Protein AF-A0A261RSI8-F1 (afdb_monomer_lite)

Sequence (101 aa):
MHPPPAFACVVAAVDYAPPADAGVRRYKDGRLADGRALAALMAQAWREAGLAEAGALLTSVPASRRGLRQRGFCPPAELARRLARELGLPFAPWALRRLRE

Radius of gyration: 14.43 Å; chains: 1; bounding box: 37×39×33 Å

Foldseek 3Di:
DDPDDPDDDDFDLDPCDPPVVVLVVVLLVPPVVSLLVVLVSVLVSVVVVVDDCVVDEFEFDDDDPVSCVVPVDDSRLSSRVNNCVSNVHHYDHPPDDDPDD

Organism: NCBI:txid1395607

Structure (mmCIF, N/CA/C/O backbone):
data_AF-A0A261RSI8-F1
#
_entry.id   AF-A0A261RSI8-F1
#
loop_
_atom_site.group_PDB
_atom_site.id
_atom_site.type_symbol
_atom_site.label_atom_id
_atom_site.label_alt_id
_atom_site.label_comp_id
_atom_site.label_asym_id
_atom_site.label_entity_id
_atom_site.label_seq_id
_atom_site.pdbx_PDB_ins_code
_atom_site.Cartn_x
_atom_site.Cartn_y
_atom_site.Cartn_z
_atom_site.occupancy
_atom_site.B_iso_or_equiv
_atom_site.auth_seq_id
_atom_site.auth_comp_id
_atom_site.auth_asym_id
_atom_site.auth_atom_id
_atom_site.pdbx_PDB_model_num
ATOM 1 N N . MET A 1 1 ? -6.041 -29.151 6.904 1.00 69.69 1 MET A N 1
ATOM 2 C CA . MET A 1 1 ? -6.830 -27.900 6.906 1.00 69.69 1 MET A CA 1
ATOM 3 C C . MET A 1 1 ? -5.853 -26.751 7.103 1.00 69.69 1 MET A C 1
ATOM 5 O O . MET A 1 1 ? -5.066 -26.828 8.036 1.00 69.69 1 MET A O 1
ATOM 9 N N . HIS A 1 2 ? -5.796 -25.775 6.193 1.00 78.06 2 HIS A N 1
ATOM 10 C CA . HIS A 1 2 ? -4.940 -24.601 6.400 1.00 78.06 2 HIS A CA 1
ATOM 11 C C . HIS A 1 2 ? -5.545 -23.732 7.514 1.00 78.06 2 HIS A C 1
ATOM 13 O O . HIS A 1 2 ? -6.772 -23.613 7.557 1.00 78.06 2 HIS A O 1
ATOM 19 N N . PRO A 1 3 ? -4.732 -23.153 8.416 1.00 85.19 3 PRO A N 1
ATOM 20 C CA . PRO A 1 3 ? -5.244 -22.190 9.381 1.00 85.19 3 PRO A CA 1
ATOM 21 C C . PRO A 1 3 ? -5.878 -21.001 8.642 1.00 85.19 3 PRO A C 1
ATOM 23 O O . PRO A 1 3 ? -5.437 -20.674 7.533 1.00 85.19 3 PRO A O 1
ATOM 26 N N . PRO A 1 4 ? -6.903 -20.357 9.229 1.00 84.88 4 PRO A N 1
ATOM 27 C CA . PRO A 1 4 ? -7.491 -19.168 8.633 1.00 84.88 4 PRO A CA 1
ATOM 28 C C . PRO A 1 4 ? -6.417 -18.082 8.465 1.00 84.88 4 PRO A C 1
ATOM 30 O O . PRO A 1 4 ? -5.479 -18.006 9.269 1.00 84.88 4 PRO A O 1
ATOM 33 N N . PRO A 1 5 ? -6.513 -17.251 7.415 1.00 87.88 5 PRO A N 1
ATOM 34 C CA . PRO A 1 5 ? -5.560 -16.176 7.205 1.00 87.88 5 PRO A CA 1
ATOM 35 C C . PRO A 1 5 ? -5.579 -15.192 8.380 1.00 87.88 5 PRO A C 1
ATOM 37 O O . PRO A 1 5 ? -6.617 -14.927 8.977 1.00 87.88 5 PRO A O 1
ATOM 40 N N . ALA A 1 6 ? -4.426 -14.591 8.676 1.00 88.75 6 ALA A N 1
ATOM 41 C CA . ALA A 1 6 ? -4.285 -13.571 9.720 1.00 88.75 6 ALA A CA 1
ATOM 42 C C . ALA A 1 6 ? -4.856 -12.188 9.319 1.00 88.75 6 ALA A C 1
ATOM 44 O O . ALA A 1 6 ? -4.489 -11.174 9.907 1.00 88.75 6 ALA A O 1
ATOM 45 N N . PHE A 1 7 ? -5.705 -12.129 8.290 1.00 90.31 7 PHE A N 1
ATOM 46 C CA . PHE A 1 7 ? -6.332 -10.914 7.774 1.00 90.31 7 PHE A CA 1
ATOM 47 C C . PHE A 1 7 ? -7.829 -11.149 7.553 1.00 90.31 7 PHE A C 1
ATOM 49 O O . PHE A 1 7 ? -8.245 -12.264 7.247 1.00 90.31 7 PHE A O 1
ATOM 56 N N . ALA A 1 8 ? -8.630 -10.089 7.680 1.00 90.44 8 ALA A N 1
ATOM 57 C CA . ALA A 1 8 ? -10.081 -10.157 7.491 1.00 90.44 8 ALA A CA 1
ATOM 58 C C . ALA A 1 8 ? -10.503 -10.022 6.018 1.00 90.44 8 ALA A C 1
ATOM 60 O O . ALA A 1 8 ? -11.465 -10.650 5.589 1.00 90.44 8 ALA A O 1
ATOM 61 N N . CYS A 1 9 ? -9.785 -9.211 5.237 1.00 91.69 9 CYS A N 1
ATOM 62 C CA . CYS A 1 9 ? -10.064 -8.996 3.820 1.00 91.69 9 CYS A CA 1
ATOM 63 C C . CYS A 1 9 ? -8.798 -8.603 3.049 1.00 91.69 9 CYS A C 1
ATOM 65 O O . CYS A 1 9 ? -7.764 -8.276 3.639 1.00 91.69 9 CYS A O 1
ATOM 67 N N . VAL A 1 10 ? -8.898 -8.635 1.720 1.00 93.94 10 VAL A N 1
ATOM 68 C CA . VAL A 1 10 ? -7.892 -8.116 0.792 1.00 93.94 10 VAL A CA 1
ATOM 69 C C . VAL A 1 10 ? -8.592 -7.156 -0.157 1.00 93.94 10 VAL A C 1
ATOM 71 O O . VAL A 1 10 ? -9.601 -7.514 -0.756 1.00 93.94 10 VAL A O 1
ATOM 74 N N . VAL A 1 11 ? -8.027 -5.962 -0.314 1.00 95.25 11 VAL A N 1
ATOM 75 C CA . VAL A 1 11 ? -8.453 -4.983 -1.317 1.00 95.25 11 VAL A CA 1
ATOM 76 C C . VAL A 1 11 ? -7.326 -4.841 -2.332 1.00 95.25 11 VAL A C 1
ATOM 78 O O . VAL A 1 11 ? -6.202 -4.481 -1.976 1.00 95.25 11 VAL A O 1
ATOM 81 N N . ALA A 1 12 ? -7.616 -5.158 -3.592 1.00 95.31 12 ALA A N 1
ATOM 82 C CA . ALA A 1 12 ? -6.692 -4.970 -4.701 1.00 95.31 12 ALA A CA 1
ATOM 83 C C . ALA A 1 12 ? -7.043 -3.672 -5.433 1.00 95.31 12 ALA A C 1
ATOM 85 O O . ALA A 1 12 ? -8.180 -3.479 -5.842 1.00 95.31 12 ALA A O 1
ATOM 86 N N . ALA A 1 13 ? -6.061 -2.787 -5.600 1.00 94.75 13 ALA A N 1
ATOM 87 C CA . ALA A 1 13 ? -6.258 -1.528 -6.320 1.00 94.75 13 ALA A CA 1
ATOM 88 C C . ALA A 1 13 ? -6.358 -1.716 -7.840 1.00 94.75 13 ALA A C 1
ATOM 90 O O . ALA A 1 13 ? -6.967 -0.911 -8.534 1.00 94.75 13 ALA A O 1
ATOM 91 N N . VAL A 1 14 ? -5.684 -2.748 -8.349 1.00 92.06 14 VAL A N 1
ATOM 92 C CA . VAL A 1 14 ? -5.570 -3.089 -9.767 1.00 92.06 14 VAL A CA 1
ATOM 93 C C . VAL A 1 14 ? -5.339 -4.588 -9.897 1.00 92.06 14 VAL A C 1
ATOM 95 O O . VAL A 1 14 ? -4.716 -5.199 -9.019 1.00 92.06 14 VAL A O 1
ATOM 98 N N . ASP A 1 15 ? -5.752 -5.158 -11.023 1.00 94.38 15 ASP A N 1
ATOM 99 C CA . ASP A 1 15 ? -5.303 -6.486 -11.424 1.00 94.38 15 ASP A CA 1
ATOM 100 C C . ASP A 1 15 ? -3.804 -6.467 -11.733 1.00 94.38 15 ASP A C 1
ATOM 102 O O . ASP A 1 15 ? -3.276 -5.522 -12.327 1.00 94.38 15 ASP A O 1
ATOM 106 N N . TYR A 1 16 ? -3.091 -7.529 -11.352 1.00 91.62 16 TYR A N 1
ATOM 107 C CA . TYR A 1 16 ? -1.670 -7.674 -11.672 1.00 91.62 16 TYR A CA 1
ATOM 108 C C . TYR A 1 16 ? -1.474 -8.177 -13.111 1.00 91.62 16 TYR A C 1
ATOM 110 O O . TYR A 1 16 ? -0.929 -9.253 -13.352 1.00 91.62 16 TYR A O 1
ATOM 118 N N . ALA A 1 17 ? -1.956 -7.385 -14.064 1.00 93.38 17 ALA A N 1
ATOM 119 C CA . ALA A 1 17 ? -1.949 -7.655 -15.494 1.00 93.38 17 ALA A CA 1
ATOM 120 C C . ALA A 1 17 ? -1.606 -6.375 -16.283 1.00 93.38 17 ALA A C 1
ATOM 122 O O . ALA A 1 17 ? -1.622 -5.278 -15.708 1.00 93.38 17 ALA A O 1
ATOM 123 N N . PRO A 1 18 ? -1.285 -6.476 -17.585 1.00 91.56 18 PRO A N 1
ATOM 124 C CA . PRO A 1 18 ? -1.050 -5.301 -18.415 1.00 91.56 18 PRO A CA 1
ATOM 125 C C . PRO A 1 18 ? -2.254 -4.344 -18.430 1.00 91.56 18 PRO A C 1
ATOM 127 O O . PRO A 1 18 ? -3.383 -4.809 -18.576 1.00 91.56 18 PRO A O 1
ATOM 130 N N . PRO A 1 19 ? -2.041 -3.015 -18.314 1.00 89.19 19 PRO A N 1
ATOM 131 C CA . PRO A 1 19 ? -0.750 -2.315 -18.215 1.00 89.19 19 PRO A CA 1
ATOM 132 C C . PRO A 1 19 ? -0.254 -2.063 -16.772 1.00 89.19 19 PRO A C 1
ATOM 134 O O . PRO A 1 19 ? 0.802 -1.449 -16.579 1.00 89.19 19 PRO A O 1
ATOM 137 N N . ALA A 1 20 ? -1.010 -2.472 -15.750 1.00 90.19 20 ALA A N 1
ATOM 138 C CA . ALA A 1 20 ? -0.723 -2.166 -14.347 1.00 90.19 20 ALA A CA 1
ATOM 139 C C . ALA A 1 20 ? 0.543 -2.867 -13.827 1.00 90.19 20 ALA A C 1
ATOM 141 O O . ALA A 1 20 ? 1.316 -2.281 -13.059 1.00 90.19 20 ALA A O 1
ATOM 142 N N . ASP A 1 21 ? 0.807 -4.090 -14.288 1.00 92.88 21 ASP A N 1
ATOM 143 C CA . ASP A 1 21 ? 2.003 -4.859 -13.939 1.00 92.88 21 ASP A CA 1
ATOM 144 C C . ASP A 1 21 ? 3.303 -4.096 -14.262 1.00 92.88 21 ASP A C 1
ATOM 146 O O . ASP A 1 21 ? 4.225 -4.062 -13.440 1.00 92.88 21 ASP A O 1
ATOM 150 N N . ALA A 1 22 ? 3.356 -3.411 -15.408 1.00 90.56 22 ALA A N 1
ATOM 151 C CA . ALA A 1 22 ? 4.488 -2.594 -15.828 1.00 90.56 22 ALA A CA 1
ATOM 152 C C . ALA A 1 22 ? 4.705 -1.391 -14.898 1.00 90.56 22 ALA A C 1
ATOM 154 O O . ALA A 1 22 ? 5.846 -1.083 -14.553 1.00 90.56 22 ALA A O 1
ATOM 155 N N . GLY A 1 23 ? 3.628 -0.738 -14.449 1.00 89.25 23 GLY A N 1
ATOM 156 C CA . GLY A 1 23 ? 3.700 0.347 -13.464 1.00 89.25 23 GLY A CA 1
ATOM 157 C C . GLY A 1 23 ? 4.257 -0.127 -12.121 1.00 89.25 23 GLY A C 1
ATOM 158 O O . GLY A 1 23 ? 5.171 0.486 -11.567 1.00 89.25 23 GLY A O 1
ATOM 159 N N . VAL A 1 24 ? 3.786 -1.279 -11.632 1.00 90.06 24 VAL A N 1
ATOM 160 C CA . VAL A 1 24 ? 4.301 -1.878 -10.391 1.00 90.06 24 VAL A CA 1
ATOM 161 C C . VAL A 1 24 ? 5.773 -2.282 -10.527 1.00 90.06 24 VAL A C 1
ATOM 163 O O . VAL A 1 24 ? 6.539 -2.109 -9.577 1.00 90.06 24 VAL A O 1
ATOM 166 N N . ARG A 1 25 ? 6.194 -2.808 -11.685 1.00 88.88 25 ARG A N 1
ATOM 167 C CA . ARG A 1 25 ? 7.605 -3.145 -11.951 1.00 88.88 25 ARG A CA 1
ATOM 168 C C . ARG A 1 25 ? 8.493 -1.902 -11.927 1.00 88.88 25 ARG A C 1
ATOM 170 O O . ARG A 1 25 ? 9.409 -1.850 -11.114 1.00 88.88 25 ARG A O 1
ATOM 177 N N . ARG A 1 26 ? 8.159 -0.861 -12.700 1.00 88.12 26 ARG A N 1
ATOM 178 C CA . ARG A 1 26 ? 8.926 0.401 -12.720 1.00 88.12 26 ARG A CA 1
ATOM 179 C C . ARG A 1 26 ? 9.057 1.033 -11.337 1.00 88.12 26 ARG A C 1
ATOM 181 O O . ARG A 1 26 ? 10.133 1.514 -10.979 1.00 88.12 26 ARG A O 1
ATOM 188 N N . TYR A 1 27 ? 7.989 0.995 -10.540 1.00 87.75 27 TYR A N 1
ATOM 189 C CA . TYR A 1 27 ? 8.034 1.462 -9.158 1.00 87.75 27 TYR A CA 1
ATOM 190 C C . TYR A 1 27 ? 9.055 0.678 -8.318 1.00 87.75 27 TYR A C 1
ATOM 192 O O . TYR A 1 27 ? 9.885 1.276 -7.628 1.00 87.75 27 TYR A O 1
ATOM 200 N N . LYS A 1 28 ? 9.035 -0.660 -8.404 1.00 83.62 28 LYS A N 1
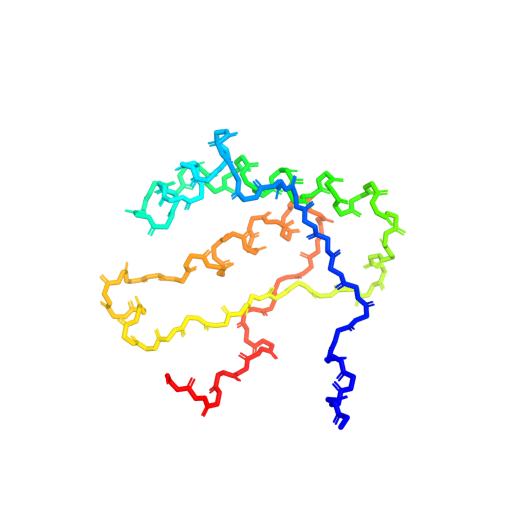ATOM 201 C CA . LYS A 1 28 ? 9.994 -1.532 -7.703 1.00 83.62 28 LYS A CA 1
ATOM 202 C C . LYS A 1 28 ? 11.439 -1.315 -8.166 1.00 83.62 28 LYS A C 1
ATOM 204 O O . LYS A 1 28 ? 12.342 -1.457 -7.340 1.00 83.62 28 LYS A O 1
ATOM 209 N N . ASP A 1 29 ? 11.635 -0.905 -9.417 1.00 84.50 29 ASP A N 1
ATOM 210 C CA . ASP A 1 29 ? 12.941 -0.578 -10.006 1.00 84.50 29 ASP A CA 1
ATOM 211 C C . ASP A 1 29 ? 13.452 0.826 -9.626 1.00 84.50 29 ASP A C 1
ATOM 213 O O . ASP A 1 29 ? 14.533 1.236 -10.044 1.00 84.50 29 ASP A O 1
ATOM 217 N N . GLY A 1 30 ? 12.708 1.575 -8.803 1.00 75.88 30 GLY A N 1
ATOM 218 C CA . GLY A 1 30 ? 13.153 2.855 -8.245 1.00 75.88 30 GLY A CA 1
ATOM 219 C C . GLY A 1 30 ? 12.584 4.095 -8.932 1.00 75.88 30 GLY A C 1
ATOM 220 O O . GLY A 1 30 ? 12.975 5.212 -8.590 1.00 75.88 30 GLY A O 1
ATOM 221 N N . ARG A 1 31 ? 11.616 3.955 -9.850 1.00 78.31 31 ARG A N 1
ATOM 222 C CA . ARG A 1 31 ? 10.829 5.095 -10.358 1.00 78.31 31 ARG A CA 1
ATOM 223 C C . ARG A 1 31 ? 9.794 5.522 -9.313 1.00 78.31 31 ARG A C 1
ATOM 225 O O . ARG A 1 31 ? 8.600 5.299 -9.461 1.00 78.31 31 ARG A O 1
ATOM 232 N N . LEU A 1 32 ? 10.256 6.153 -8.232 1.00 67.94 32 LEU A N 1
ATOM 233 C CA . L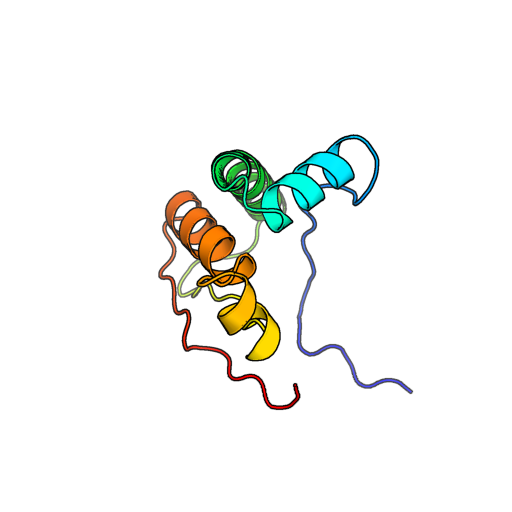EU A 1 32 ? 9.421 6.526 -7.079 1.00 67.94 32 LEU A CA 1
ATOM 234 C C . LEU A 1 32 ? 8.265 7.479 -7.419 1.00 67.94 32 LEU A C 1
ATOM 236 O O . LEU A 1 32 ? 7.276 7.510 -6.686 1.00 67.94 32 LEU A O 1
ATOM 240 N N . ALA A 1 33 ? 8.366 8.221 -8.527 1.00 73.44 33 ALA A N 1
ATOM 241 C CA . ALA A 1 33 ? 7.274 9.040 -9.051 1.00 73.44 33 ALA A CA 1
ATOM 242 C C . ALA A 1 33 ? 6.006 8.207 -9.336 1.00 73.44 33 ALA A C 1
ATOM 244 O O . ALA A 1 33 ? 4.902 8.665 -9.035 1.00 73.44 33 ALA A O 1
ATOM 245 N N . ASP A 1 34 ? 6.163 6.951 -9.776 1.00 75.38 34 ASP A N 1
ATOM 246 C CA . ASP A 1 34 ? 5.053 6.020 -10.041 1.00 75.38 34 ASP A CA 1
ATOM 247 C C . ASP A 1 34 ? 4.322 5.615 -8.744 1.00 75.38 34 ASP A C 1
ATOM 249 O O . ASP A 1 34 ? 3.156 5.218 -8.766 1.00 75.38 34 ASP A O 1
ATOM 253 N N . GLY A 1 35 ? 4.961 5.795 -7.581 1.00 84.06 35 GLY A N 1
ATOM 254 C CA . GLY A 1 35 ? 4.363 5.514 -6.277 1.00 84.06 35 GLY A CA 1
ATOM 255 C C . GLY A 1 35 ? 3.180 6.420 -5.931 1.00 84.06 35 GLY A C 1
ATOM 256 O O . GLY A 1 35 ? 2.331 6.022 -5.139 1.00 84.06 35 GLY A O 1
ATOM 257 N N . ARG A 1 36 ? 3.084 7.624 -6.521 1.00 89.00 36 ARG A N 1
ATOM 258 C CA . ARG A 1 36 ? 1.927 8.512 -6.311 1.00 89.00 36 ARG A CA 1
ATOM 259 C C . ARG A 1 36 ? 0.669 7.953 -6.972 1.00 89.00 36 ARG A C 1
ATOM 261 O O . ARG A 1 36 ? -0.367 7.892 -6.324 1.00 89.00 36 ARG A O 1
ATOM 268 N N . ALA A 1 37 ? 0.773 7.533 -8.232 1.00 90.94 37 ALA A N 1
ATOM 269 C CA . ALA A 1 37 ? -0.357 6.973 -8.969 1.00 90.94 37 ALA A CA 1
ATOM 270 C C . ALA A 1 37 ? -0.849 5.669 -8.323 1.00 90.94 37 ALA A C 1
ATOM 272 O O . ALA A 1 37 ? -2.044 5.504 -8.103 1.00 90.94 37 ALA A O 1
ATOM 273 N N . LEU A 1 38 ? 0.078 4.787 -7.931 1.00 92.75 38 LEU A N 1
ATOM 274 C CA . LEU A 1 38 ? -0.262 3.553 -7.219 1.00 92.75 38 LEU A CA 1
ATOM 275 C C . LEU A 1 38 ? -0.964 3.832 -5.881 1.00 92.75 38 LEU A C 1
ATOM 277 O O . LEU A 1 38 ? -1.973 3.199 -5.589 1.00 92.75 38 LEU A O 1
ATOM 281 N N . ALA A 1 39 ? -0.477 4.793 -5.088 1.00 94.50 39 ALA A N 1
ATOM 282 C CA . ALA A 1 39 ? -1.119 5.158 -3.824 1.00 94.50 39 ALA A CA 1
ATOM 283 C C . ALA A 1 39 ? -2.530 5.733 -4.029 1.00 94.50 39 ALA A C 1
ATOM 285 O O . ALA A 1 39 ? -3.431 5.390 -3.271 1.00 94.50 39 ALA A O 1
ATOM 286 N N . ALA A 1 40 ? -2.735 6.558 -5.061 1.00 94.25 40 ALA A N 1
ATOM 287 C CA . ALA A 1 40 ? -4.052 7.104 -5.383 1.00 94.25 40 ALA A CA 1
ATOM 288 C C . ALA A 1 40 ? -5.056 5.998 -5.755 1.00 94.25 40 ALA A C 1
ATOM 290 O O . ALA A 1 40 ? -6.164 5.981 -5.226 1.00 94.25 40 ALA A O 1
ATOM 291 N N . LEU A 1 41 ? -4.643 5.031 -6.585 1.00 95.12 41 LEU A N 1
ATOM 292 C CA . LEU A 1 41 ? -5.469 3.868 -6.935 1.00 95.12 41 LEU A CA 1
ATOM 293 C C . LEU A 1 41 ? -5.811 3.023 -5.699 1.00 95.12 41 LEU A C 1
ATOM 295 O O . LEU A 1 41 ? -6.953 2.612 -5.522 1.00 95.12 41 LEU A O 1
ATOM 299 N N . MET A 1 42 ? -4.840 2.800 -4.807 1.00 96.06 42 MET A N 1
ATOM 300 C CA . MET A 1 42 ? -5.082 2.093 -3.543 1.00 96.06 42 MET A CA 1
ATOM 301 C C . MET A 1 42 ? -6.058 2.842 -2.634 1.00 96.06 42 MET A C 1
ATOM 303 O O . MET A 1 42 ? -6.923 2.214 -2.032 1.00 96.06 42 MET A O 1
ATOM 307 N N . ALA A 1 43 ? -5.940 4.168 -2.541 1.00 95.81 43 ALA A N 1
ATOM 308 C CA . ALA A 1 43 ? -6.838 4.986 -1.733 1.00 95.81 43 ALA A CA 1
ATOM 309 C C . ALA A 1 43 ? -8.270 4.961 -2.280 1.00 95.81 43 ALA A C 1
ATOM 311 O O . ALA A 1 43 ? -9.222 4.880 -1.509 1.00 95.81 43 ALA A O 1
ATOM 312 N N . GLN A 1 44 ? -8.424 5.005 -3.605 1.00 96.31 44 GLN A N 1
ATOM 313 C CA . GLN A 1 44 ? -9.725 4.880 -4.253 1.00 96.31 44 GLN A CA 1
ATOM 314 C C . GLN A 1 44 ? -10.362 3.517 -3.958 1.00 96.31 44 GLN A C 1
ATOM 316 O O . GLN A 1 44 ? -11.463 3.477 -3.417 1.00 96.31 44 GLN A O 1
ATOM 321 N N . ALA A 1 45 ? -9.647 2.418 -4.212 1.00 96.75 45 ALA A N 1
ATOM 322 C CA . ALA A 1 45 ? -10.163 1.070 -3.971 1.00 96.75 45 ALA A CA 1
ATOM 323 C C . ALA A 1 45 ? -10.519 0.827 -2.492 1.00 96.75 45 ALA A C 1
ATOM 325 O O . ALA A 1 45 ? -11.510 0.172 -2.183 1.00 96.75 45 ALA A O 1
ATOM 326 N N . TRP A 1 46 ? -9.736 1.382 -1.561 1.00 95.44 46 TRP A N 1
ATOM 327 C CA . TRP A 1 46 ? -10.030 1.309 -0.129 1.00 95.44 46 TRP A CA 1
ATOM 328 C C . TRP A 1 46 ? -11.338 2.024 0.240 1.00 95.44 46 TRP A C 1
ATOM 330 O O . TRP A 1 46 ? -12.158 1.469 0.971 1.00 95.44 46 TRP A O 1
ATOM 340 N N . ARG A 1 47 ? -11.563 3.228 -0.305 1.00 94.19 47 ARG A N 1
ATOM 341 C CA . ARG A 1 47 ? -12.808 3.984 -0.100 1.00 94.19 47 ARG A CA 1
ATOM 342 C C . ARG A 1 47 ? -14.014 3.279 -0.712 1.00 94.19 47 ARG A C 1
ATOM 344 O O . ARG A 1 47 ? -15.058 3.212 -0.074 1.00 94.19 47 ARG A O 1
ATOM 351 N N . GLU A 1 48 ? -13.863 2.729 -1.915 1.00 95.81 48 GLU A N 1
ATOM 352 C CA . GLU A 1 48 ? -14.913 1.961 -2.600 1.00 95.81 48 GLU A CA 1
ATOM 353 C C . GLU A 1 48 ? -15.284 0.682 -1.841 1.00 95.81 48 GLU A C 1
ATOM 355 O O . GLU A 1 48 ? -16.451 0.301 -1.809 1.00 95.81 48 GLU A O 1
ATOM 360 N N . ALA A 1 49 ? -14.318 0.055 -1.162 1.00 95.12 49 ALA A N 1
ATOM 361 C CA . ALA A 1 49 ? -14.572 -1.086 -0.288 1.00 95.12 49 ALA A CA 1
ATOM 362 C C . ALA A 1 49 ? -15.360 -0.720 0.989 1.00 95.12 49 ALA A C 1
ATOM 364 O O . ALA A 1 49 ? -15.827 -1.621 1.685 1.00 95.12 49 ALA A O 1
ATOM 365 N N . GLY A 1 50 ? -15.508 0.572 1.314 1.00 92.44 50 GLY A N 1
ATOM 366 C CA . GLY A 1 50 ? -16.315 1.046 2.442 1.00 92.44 50 GLY A CA 1
ATOM 367 C C . GLY A 1 50 ? -15.791 0.615 3.815 1.00 92.44 50 GLY A C 1
ATOM 368 O O . GLY A 1 50 ? -16.572 0.439 4.750 1.00 92.44 50 GLY A O 1
ATOM 369 N N . LEU A 1 51 ? -14.480 0.397 3.943 1.00 87.19 51 LEU A N 1
ATOM 370 C CA . LEU A 1 51 ? -13.870 -0.089 5.180 1.00 87.19 51 LEU A CA 1
ATOM 371 C C . LEU A 1 51 ? -13.737 1.042 6.209 1.00 87.19 51 LEU A C 1
ATOM 373 O O . LEU A 1 51 ? -13.355 2.163 5.881 1.00 87.19 51 LEU A O 1
ATOM 377 N N . ALA A 1 52 ? -14.048 0.743 7.472 1.00 81.50 52 ALA A N 1
ATOM 378 C CA . ALA A 1 52 ? -13.984 1.726 8.547 1.00 81.50 52 ALA A CA 1
ATOM 379 C C . ALA A 1 52 ? -12.533 2.133 8.861 1.00 81.50 52 ALA A C 1
ATOM 381 O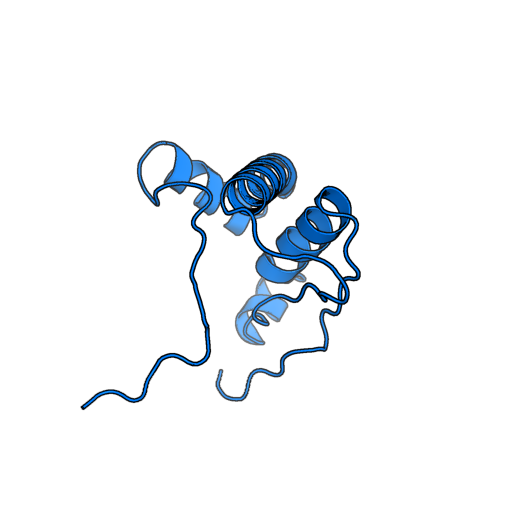 O . ALA A 1 52 ? -11.668 1.290 9.096 1.00 81.50 52 ALA A O 1
ATOM 382 N N . GLU A 1 53 ? -12.289 3.442 8.918 1.00 83.69 53 GLU A N 1
ATOM 383 C CA . GLU A 1 53 ? -10.965 4.037 9.158 1.00 83.69 53 GLU A CA 1
ATOM 384 C C . GLU A 1 53 ? -10.784 4.564 10.592 1.00 83.69 53 GLU A C 1
ATOM 386 O O . GLU A 1 53 ? -9.674 4.905 11.003 1.00 83.69 53 GLU A O 1
ATOM 391 N N . ALA A 1 54 ? -11.863 4.635 11.377 1.00 87.88 54 ALA A N 1
ATOM 392 C CA . ALA A 1 54 ? -11.827 5.188 12.727 1.00 87.88 54 ALA A CA 1
ATOM 393 C C . ALA A 1 54 ? -10.894 4.370 13.637 1.00 87.88 54 ALA A C 1
ATOM 395 O O . ALA A 1 54 ? -11.114 3.184 13.875 1.00 87.88 54 ALA A O 1
ATOM 396 N N . GLY A 1 55 ? -9.839 5.015 14.143 1.00 88.56 55 GLY A N 1
ATOM 397 C CA . GLY A 1 55 ? -8.817 4.361 14.968 1.00 88.56 55 GLY A CA 1
ATOM 398 C C . GLY A 1 55 ? -7.876 3.430 14.194 1.00 88.56 55 GLY A C 1
ATOM 399 O O . GLY A 1 55 ? -7.109 2.695 14.817 1.00 88.56 55 GLY A O 1
ATOM 400 N N . ALA A 1 56 ? -7.911 3.446 12.858 1.00 92.56 56 ALA A N 1
ATOM 401 C CA . ALA A 1 56 ? -7.030 2.633 12.034 1.00 92.56 56 ALA A CA 1
ATOM 402 C C . ALA A 1 56 ? -5.602 3.202 11.986 1.00 92.56 56 ALA A C 1
ATOM 404 O O . ALA A 1 56 ? -5.368 4.411 12.036 1.00 92.56 56 ALA A O 1
ATOM 405 N N . LEU A 1 57 ? -4.635 2.297 11.845 1.00 93.88 57 LEU A N 1
ATOM 406 C CA . LEU A 1 57 ? -3.220 2.601 11.675 1.00 93.88 57 LEU A CA 1
ATOM 407 C C . LEU A 1 57 ? -2.716 1.905 10.418 1.00 93.88 57 LEU A C 1
ATOM 409 O O . LEU A 1 57 ? -2.923 0.704 10.242 1.00 93.88 57 LEU A O 1
ATOM 413 N N . LEU A 1 58 ? -2.006 2.641 9.568 1.00 95.50 58 LEU A N 1
ATOM 414 C CA . LEU A 1 58 ? -1.434 2.083 8.354 1.00 95.50 58 LEU A CA 1
ATOM 415 C C . LEU A 1 58 ? 0.010 1.631 8.602 1.00 95.50 58 LEU A C 1
ATOM 417 O O . LEU A 1 58 ? 0.821 2.345 9.197 1.00 95.50 58 LEU A O 1
ATOM 421 N N . THR A 1 59 ? 0.355 0.441 8.116 1.00 95.56 59 THR A N 1
ATOM 422 C CA . THR A 1 59 ? 1.725 -0.083 8.137 1.00 95.56 59 THR A CA 1
ATOM 423 C C . 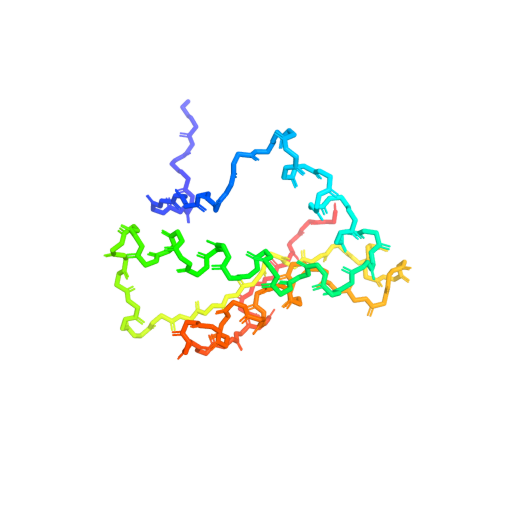THR A 1 59 ? 2.078 -0.767 6.815 1.00 95.56 59 THR A C 1
ATOM 425 O O . THR A 1 59 ? 1.250 -0.882 5.914 1.00 95.56 59 THR A O 1
ATOM 428 N N . SER A 1 60 ? 3.327 -1.202 6.673 1.00 94.50 60 SER A N 1
ATOM 429 C CA . SER A 1 60 ? 3.824 -1.897 5.486 1.00 94.50 60 SER A CA 1
ATOM 430 C C . SER A 1 60 ? 4.484 -3.208 5.865 1.00 94.50 60 SER A C 1
ATOM 432 O O . SER A 1 60 ? 5.156 -3.284 6.893 1.00 94.50 60 SER A O 1
ATOM 434 N N . VAL A 1 61 ? 4.406 -4.204 4.984 1.00 91.81 61 VAL A N 1
ATOM 435 C CA . VAL A 1 61 ? 5.224 -5.410 5.128 1.00 91.81 61 VAL A CA 1
ATOM 436 C C . VAL A 1 61 ? 6.710 -5.020 5.039 1.00 91.81 61 VAL A C 1
ATOM 438 O O . VAL A 1 61 ? 7.135 -4.480 4.013 1.00 91.81 61 VAL A O 1
ATOM 441 N N . PRO A 1 62 ? 7.521 -5.283 6.081 1.00 89.88 62 PRO A N 1
ATOM 442 C CA . PRO A 1 62 ? 8.922 -4.874 6.111 1.00 89.88 62 PRO A CA 1
ATOM 443 C C . PRO A 1 62 ? 9.727 -5.591 5.022 1.00 89.88 62 PRO A C 1
ATOM 445 O O . PRO A 1 62 ? 9.625 -6.811 4.876 1.00 89.88 62 PRO A O 1
ATOM 448 N N . ALA A 1 63 ? 10.558 -4.868 4.266 1.00 87.62 63 ALA A N 1
ATOM 449 C CA . ALA A 1 63 ? 11.483 -5.473 3.303 1.00 87.62 63 ALA A CA 1
ATOM 450 C C . ALA A 1 63 ? 12.539 -6.360 3.998 1.00 87.62 63 ALA A C 1
ATOM 452 O O . ALA A 1 63 ? 12.813 -6.198 5.186 1.00 87.62 63 ALA A O 1
ATOM 453 N N . SER A 1 64 ? 13.130 -7.308 3.262 1.00 87.12 64 SER A N 1
ATOM 454 C CA . SER A 1 64 ? 14.266 -8.097 3.764 1.00 87.12 64 SER A CA 1
ATOM 455 C C . SER A 1 64 ? 15.508 -7.223 3.935 1.00 87.12 64 SER A C 1
ATOM 457 O O . SER A 1 64 ? 15.677 -6.222 3.226 1.00 87.12 64 SER A O 1
ATOM 459 N N . ARG A 1 65 ? 16.426 -7.619 4.824 1.00 85.06 65 ARG A N 1
ATOM 460 C CA . ARG A 1 65 ? 17.693 -6.897 5.044 1.00 85.06 65 ARG A CA 1
ATOM 461 C C . ARG A 1 65 ? 18.499 -6.792 3.759 1.00 85.06 65 ARG A C 1
ATOM 463 O O . ARG A 1 65 ? 19.028 -5.729 3.447 1.00 85.06 65 ARG A O 1
ATOM 470 N N . ARG A 1 66 ? 18.550 -7.876 2.978 1.00 85.56 66 ARG A N 1
ATOM 471 C CA . ARG A 1 66 ? 19.199 -7.888 1.659 1.00 85.56 66 ARG A CA 1
ATOM 472 C C . ARG A 1 66 ? 18.590 -6.834 0.734 1.00 85.56 66 ARG A C 1
ATOM 474 O O . ARG A 1 66 ? 19.328 -6.074 0.115 1.00 85.56 66 ARG A O 1
ATOM 481 N N . GLY A 1 67 ? 17.260 -6.766 0.672 1.00 83.12 67 GLY A N 1
ATOM 482 C CA . GLY A 1 67 ? 16.549 -5.798 -0.159 1.00 83.12 67 GLY A CA 1
ATOM 483 C C . GLY A 1 67 ? 16.782 -4.348 0.270 1.00 83.12 67 GLY A C 1
ATOM 484 O O . GLY A 1 67 ? 16.962 -3.488 -0.588 1.00 83.12 67 GLY A O 1
ATOM 485 N N . LEU A 1 68 ? 16.825 -4.086 1.580 1.00 84.06 68 LEU A N 1
ATOM 486 C CA . LEU A 1 68 ? 17.148 -2.767 2.129 1.00 84.06 68 LEU A CA 1
ATOM 487 C C . LEU A 1 68 ? 18.580 -2.347 1.785 1.00 84.06 68 LEU A C 1
ATOM 489 O O . LEU A 1 68 ? 18.782 -1.230 1.326 1.00 84.06 68 LEU A O 1
ATOM 493 N N . ARG A 1 69 ? 19.564 -3.244 1.935 1.00 85.94 69 ARG A N 1
ATOM 494 C CA . ARG A 1 69 ? 20.971 -2.950 1.603 1.00 85.94 69 ARG A CA 1
ATOM 495 C C . ARG A 1 69 ? 21.188 -2.663 0.118 1.00 85.94 69 ARG A C 1
ATOM 497 O O . ARG A 1 69 ? 22.018 -1.832 -0.212 1.00 85.94 69 ARG A O 1
ATOM 504 N N . GLN A 1 70 ? 20.462 -3.351 -0.763 1.00 83.19 70 GLN A N 1
ATOM 505 C CA . GLN A 1 70 ? 20.591 -3.166 -2.212 1.00 83.19 70 GLN A CA 1
ATOM 506 C C . GLN A 1 70 ? 19.985 -1.850 -2.702 1.00 83.19 70 GLN A C 1
ATOM 508 O O . GLN A 1 70 ? 20.526 -1.237 -3.613 1.00 83.19 70 GLN A O 1
ATOM 513 N N . ARG A 1 71 ? 18.845 -1.439 -2.133 1.00 80.69 71 ARG A N 1
ATOM 514 C CA . ARG A 1 71 ? 18.074 -0.290 -2.635 1.00 80.69 71 ARG A CA 1
ATOM 515 C C . ARG A 1 71 ? 18.213 0.970 -1.787 1.00 80.69 71 ARG A C 1
ATOM 517 O O . ARG A 1 71 ? 17.880 2.042 -2.267 1.00 80.69 71 ARG A O 1
ATOM 524 N N . GLY A 1 72 ? 18.634 0.859 -0.528 1.00 82.06 72 GLY A N 1
ATOM 525 C CA . GLY A 1 72 ? 18.663 1.969 0.432 1.00 82.06 72 GLY A CA 1
ATOM 526 C C . GLY A 1 72 ? 17.285 2.379 0.974 1.00 82.06 72 GLY A C 1
ATOM 527 O O . GLY A 1 72 ? 17.210 3.203 1.878 1.00 82.06 72 GLY A O 1
ATOM 528 N N . PHE A 1 73 ? 16.191 1.795 0.467 1.00 81.06 73 PHE A N 1
ATOM 529 C CA . PHE A 1 73 ? 14.823 2.071 0.913 1.00 81.06 73 PHE A CA 1
ATOM 530 C C . PHE A 1 73 ? 13.915 0.831 0.823 1.00 81.06 73 PHE A C 1
ATOM 532 O O . PHE A 1 73 ? 14.236 -0.173 0.180 1.00 81.06 73 PHE A O 1
ATOM 539 N N . CYS A 1 74 ? 12.752 0.909 1.477 1.00 87.62 74 CYS A N 1
ATOM 540 C CA . CYS A 1 74 ? 11.699 -0.107 1.447 1.00 87.62 74 CYS A CA 1
ATOM 541 C C . CYS A 1 74 ? 10.545 0.375 0.547 1.00 87.62 74 CYS A C 1
ATOM 543 O O . CYS A 1 74 ? 9.774 1.225 0.996 1.00 87.62 74 CYS A O 1
ATOM 545 N N . PRO A 1 75 ? 10.384 -0.144 -0.689 1.00 87.75 75 PRO A N 1
ATOM 546 C CA . PRO A 1 75 ? 9.287 0.275 -1.564 1.00 87.75 75 PRO A CA 1
ATOM 547 C C . PRO A 1 75 ? 7.899 0.127 -0.909 1.00 87.75 75 PRO A C 1
ATOM 549 O O . PRO A 1 75 ? 7.143 1.092 -0.920 1.00 87.75 75 PRO A O 1
ATOM 552 N N . PRO A 1 76 ? 7.558 -0.993 -0.233 1.00 90.88 76 PRO A N 1
ATOM 553 C CA . PRO A 1 76 ? 6.284 -1.084 0.483 1.00 90.88 76 PRO A CA 1
ATOM 554 C C . PRO A 1 76 ? 6.075 0.024 1.523 1.00 90.88 76 PRO A C 1
ATOM 556 O O . PRO A 1 76 ? 4.973 0.551 1.623 1.00 90.88 76 PRO A O 1
ATOM 559 N N . ALA A 1 77 ? 7.115 0.402 2.274 1.00 92.44 77 ALA A N 1
ATOM 560 C CA . ALA A 1 77 ? 7.010 1.455 3.285 1.00 92.44 77 ALA A CA 1
ATOM 561 C C . ALA A 1 77 ? 6.825 2.839 2.657 1.00 92.44 77 ALA A C 1
ATOM 563 O O . ALA A 1 77 ? 6.060 3.650 3.169 1.00 92.44 77 ALA A O 1
ATOM 564 N N . GLU A 1 78 ? 7.494 3.108 1.536 1.00 92.25 78 GLU A N 1
ATOM 565 C CA . GLU A 1 78 ? 7.341 4.375 0.823 1.00 92.25 78 GLU A CA 1
ATOM 566 C C . GLU A 1 78 ? 5.943 4.517 0.212 1.00 92.25 78 GLU A C 1
ATOM 568 O O . GLU A 1 78 ? 5.337 5.588 0.293 1.00 92.25 78 GLU A O 1
ATOM 573 N N . LEU A 1 79 ? 5.406 3.436 -0.359 1.00 93.56 79 LEU A N 1
ATOM 574 C CA . LEU A 1 79 ? 4.042 3.409 -0.879 1.00 93.56 79 LEU A CA 1
ATOM 575 C C . LEU A 1 79 ? 3.013 3.565 0.249 1.00 93.56 79 LEU A C 1
ATOM 577 O O . LEU A 1 79 ? 2.109 4.388 0.145 1.00 93.56 79 LEU A O 1
ATOM 581 N N . ALA A 1 80 ? 3.200 2.842 1.355 1.00 95.12 80 ALA A N 1
ATOM 582 C CA . ALA A 1 80 ? 2.358 2.925 2.544 1.00 95.12 80 ALA A CA 1
ATOM 583 C C . ALA A 1 80 ? 2.345 4.336 3.150 1.00 95.12 80 ALA A C 1
ATOM 585 O O . ALA A 1 80 ? 1.282 4.870 3.448 1.00 95.12 80 ALA A O 1
ATOM 586 N N . ARG A 1 81 ? 3.508 4.992 3.253 1.00 94.19 81 ARG A N 1
ATOM 587 C CA . ARG A 1 81 ? 3.616 6.384 3.718 1.00 94.19 81 ARG A CA 1
ATOM 588 C C . ARG A 1 81 ? 2.790 7.345 2.862 1.00 94.19 81 ARG A C 1
ATOM 590 O O . ARG A 1 81 ? 2.193 8.278 3.390 1.00 94.19 81 ARG A O 1
ATOM 597 N N . ARG A 1 82 ? 2.770 7.143 1.542 1.00 94.44 82 ARG A N 1
ATOM 598 C CA . ARG A 1 82 ? 1.963 7.951 0.615 1.00 94.44 82 ARG A CA 1
ATOM 599 C C . ARG A 1 82 ? 0.481 7.655 0.776 1.00 94.44 82 ARG A C 1
ATOM 601 O O . ARG A 1 82 ? -0.289 8.589 0.937 1.00 94.44 82 ARG A O 1
ATOM 608 N N . LEU A 1 83 ? 0.107 6.380 0.812 1.00 95.88 83 LEU A N 1
ATOM 609 C CA . LEU A 1 83 ? -1.277 5.963 1.015 1.00 95.88 83 LEU A CA 1
ATOM 610 C C . LEU A 1 83 ? -1.852 6.495 2.335 1.00 95.88 83 LEU A C 1
ATOM 612 O O . LEU A 1 83 ? -2.962 7.007 2.353 1.00 95.88 83 LEU A O 1
ATOM 616 N N . ALA A 1 84 ? -1.075 6.458 3.419 1.00 95.81 84 ALA A N 1
ATOM 617 C CA . ALA A 1 84 ? -1.479 7.016 4.706 1.00 95.81 84 ALA A CA 1
ATOM 618 C C . ALA A 1 84 ? -1.803 8.514 4.606 1.00 95.81 84 ALA A C 1
ATOM 620 O O . ALA A 1 84 ? -2.797 8.966 5.163 1.00 95.81 84 ALA A O 1
ATOM 621 N N . ARG A 1 85 ? -1.017 9.277 3.833 1.00 94.81 85 ARG A N 1
ATOM 622 C CA . ARG A 1 85 ? -1.311 10.692 3.559 1.00 94.81 85 ARG A CA 1
ATOM 623 C C . ARG A 1 85 ? -2.581 10.873 2.733 1.00 94.81 85 ARG A C 1
ATOM 625 O O . ARG A 1 85 ? -3.347 11.776 3.036 1.00 94.81 85 ARG A O 1
ATOM 632 N N . GLU A 1 86 ? -2.795 10.038 1.719 1.00 94.75 86 GLU A N 1
ATOM 633 C CA . GLU A 1 86 ? -4.002 10.086 0.880 1.00 94.75 86 GLU A CA 1
ATOM 634 C C . GLU A 1 86 ? -5.274 9.748 1.671 1.00 94.75 86 GLU A C 1
ATOM 636 O O . GLU A 1 86 ? -6.325 10.321 1.398 1.00 94.75 86 GLU A O 1
ATOM 641 N N . LEU A 1 87 ? -5.186 8.844 2.653 1.00 94.19 87 LEU A N 1
ATOM 642 C CA . LEU A 1 87 ? -6.301 8.435 3.516 1.00 94.19 87 LEU A CA 1
ATOM 643 C C . LEU A 1 87 ? -6.428 9.272 4.801 1.00 94.19 87 LEU A C 1
ATOM 645 O O . LEU A 1 87 ? -7.393 9.117 5.534 1.00 94.19 87 LEU A O 1
ATOM 649 N N . GLY A 1 88 ? -5.468 10.150 5.105 1.00 94.44 88 GLY A N 1
ATOM 650 C CA . GLY A 1 88 ? -5.453 10.894 6.372 1.00 94.44 88 GLY A CA 1
ATOM 651 C C . GLY A 1 88 ? -5.201 10.017 7.608 1.00 94.44 88 GLY A C 1
ATOM 652 O O . GLY A 1 88 ? -5.582 10.389 8.715 1.00 94.44 88 GLY A O 1
ATOM 653 N N . LEU A 1 89 ? -4.553 8.863 7.434 1.00 95.69 89 LEU A N 1
ATOM 654 C CA . LEU A 1 89 ? -4.276 7.895 8.495 1.00 95.69 89 LEU A CA 1
ATOM 655 C C . LEU A 1 89 ? -2.869 8.071 9.089 1.00 95.69 89 LEU A C 1
ATOM 657 O O . LEU A 1 89 ? -1.927 8.432 8.373 1.00 95.69 89 LEU A O 1
ATOM 661 N N . PRO A 1 90 ? -2.668 7.747 10.380 1.00 96.25 90 PRO A N 1
ATOM 662 C CA . PRO A 1 90 ? -1.331 7.635 10.941 1.00 96.25 90 PRO A CA 1
ATOM 663 C C . PRO A 1 90 ? -0.557 6.485 10.276 1.00 96.25 90 PRO A C 1
ATOM 665 O O . PRO A 1 90 ? -1.109 5.426 9.968 1.00 96.25 90 PRO A O 1
ATOM 668 N N . PHE A 1 91 ? 0.748 6.684 10.080 1.00 96.38 91 PHE A N 1
ATOM 669 C CA . PHE A 1 91 ? 1.649 5.675 9.520 1.00 96.38 91 PHE A CA 1
ATOM 670 C C . PHE A 1 91 ? 2.648 5.185 10.573 1.00 96.38 91 PHE A C 1
ATOM 672 O O . PHE A 1 91 ? 3.456 5.968 11.074 1.00 96.38 91 PHE A O 1
ATOM 679 N N . ALA A 1 92 ? 2.641 3.881 10.866 1.00 95.62 92 ALA A N 1
ATOM 680 C CA . ALA A 1 92 ? 3.595 3.236 11.769 1.00 95.62 92 ALA A CA 1
ATOM 681 C C . ALA A 1 92 ? 4.452 2.194 11.027 1.00 95.62 92 ALA A C 1
ATOM 683 O O . ALA A 1 92 ? 4.075 1.019 10.939 1.00 95.62 92 ALA A O 1
ATOM 684 N N . PRO A 1 93 ? 5.645 2.569 10.530 1.00 90.94 93 PRO A N 1
ATOM 685 C CA . PRO A 1 93 ? 6.537 1.636 9.833 1.00 90.94 93 PRO A CA 1
ATOM 686 C C . PRO A 1 93 ? 7.121 0.545 10.748 1.00 90.94 93 PRO A C 1
ATOM 688 O O . PRO A 1 93 ? 7.643 -0.451 10.259 1.00 90.94 93 PRO A O 1
ATOM 691 N N . TRP A 1 94 ? 7.043 0.732 12.066 1.00 89.25 94 TRP A N 1
ATOM 692 C CA . TRP A 1 94 ? 7.581 -0.164 13.092 1.00 89.25 94 TRP A CA 1
ATOM 693 C C . TRP A 1 94 ? 6.556 -1.173 13.632 1.00 89.25 94 TRP A C 1
ATOM 695 O O . TRP A 1 94 ? 6.922 -2.034 14.429 1.00 89.25 94 TRP A O 1
ATOM 705 N N . ALA A 1 95 ? 5.288 -1.093 13.209 1.00 93.00 95 ALA A N 1
ATOM 706 C CA . ALA A 1 95 ? 4.215 -1.937 13.743 1.00 93.00 95 ALA A CA 1
ATOM 707 C C . ALA A 1 95 ? 4.392 -3.432 13.423 1.00 93.00 95 ALA A C 1
ATOM 709 O O . ALA A 1 95 ? 3.837 -4.283 14.114 1.00 93.00 95 ALA A O 1
ATOM 710 N N . LEU A 1 96 ? 5.176 -3.765 12.392 1.00 92.62 96 LEU A N 1
ATOM 711 C CA . LEU A 1 96 ? 5.464 -5.141 11.996 1.00 92.62 96 LEU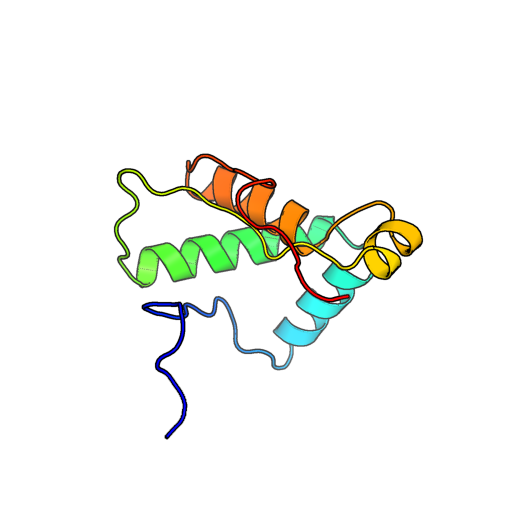 A CA 1
ATOM 712 C C . LEU A 1 96 ? 6.959 -5.440 12.080 1.00 92.62 96 LEU A C 1
ATOM 714 O O . LEU A 1 96 ? 7.799 -4.665 11.621 1.00 92.62 96 LEU A O 1
ATOM 718 N N . ARG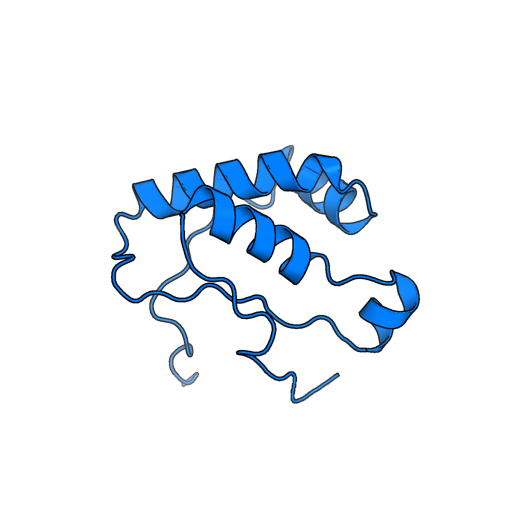 A 1 97 ? 7.289 -6.635 12.582 1.00 90.31 97 ARG A N 1
ATOM 719 C CA . ARG A 1 97 ? 8.653 -7.174 12.590 1.00 90.31 97 ARG A CA 1
ATOM 720 C C . ARG A 1 97 ? 8.739 -8.423 11.724 1.00 90.31 97 ARG A C 1
ATOM 722 O O . ARG A 1 97 ? 8.007 -9.389 11.926 1.00 90.31 97 ARG A O 1
ATOM 729 N N . ARG A 1 98 ? 9.687 -8.431 10.789 1.00 88.50 98 ARG A N 1
ATOM 730 C CA . ARG A 1 98 ? 10.044 -9.623 10.012 1.00 88.50 98 ARG A CA 1
ATOM 731 C C . ARG A 1 98 ? 10.722 -10.650 10.925 1.00 88.50 98 ARG A C 1
ATOM 733 O O . ARG A 1 98 ? 11.714 -10.323 11.567 1.00 88.50 98 ARG A O 1
ATOM 740 N N . LEU A 1 99 ? 10.200 -11.879 10.967 1.00 88.94 99 LEU A N 1
ATOM 741 C CA . LEU A 1 99 ? 10.785 -12.985 11.747 1.00 88.94 99 LEU A CA 1
ATOM 742 C C . LEU A 1 99 ? 11.683 -13.914 10.911 1.00 88.94 99 LEU A C 1
ATOM 744 O O . LEU A 1 99 ? 12.480 -14.653 11.475 1.00 88.94 99 LEU A O 1
ATOM 748 N N . ARG A 1 100 ? 11.544 -13.891 9.578 1.00 84.88 100 ARG A N 1
ATOM 749 C CA . ARG A 1 100 ? 12.286 -14.734 8.625 1.00 84.88 100 ARG A CA 1
ATOM 750 C C . ARG A 1 100 ? 12.778 -13.895 7.441 1.00 84.88 100 ARG A C 1
ATOM 752 O O . ARG A 1 100 ? 12.009 -13.079 6.918 1.00 84.88 100 ARG A O 1
ATOM 759 N N . GLU A 1 101 ? 14.043 -14.075 7.061 1.00 77.25 101 GLU A N 1
ATOM 760 C CA . GLU A 1 101 ? 14.673 -13.423 5.896 1.00 77.25 101 GLU A CA 1
ATOM 761 C C . GLU A 1 101 ? 14.335 -14.124 4.581 1.00 77.25 101 GLU A C 1
ATOM 763 O O . GLU A 1 101 ? 14.290 -15.373 4.574 1.00 77.25 101 GLU A O 1
#

pLDDT: mean 89.5, std 6.11, range [67.94, 96.75]

InterPro domains:
  IPR051910 ComF/GntX DNA utilization and transformation protein [PTHR47505] (4-100)

Secondary structure (DSSP, 8-state):
-PPPPS-S----SS-SSTTHHHHHHHHHTT-TTHHHHHHHHHHHHHHHTT---TT--B--PPPPHHHHHHHSS-HHHHHHHHHHHHHT--B-TTS------